Protein AF-A0A520Y4A3-F1 (afdb_monomer_lite)

Structure (mmCIF, N/CA/C/O backbone):
data_AF-A0A520Y4A3-F1
#
_entry.id   AF-A0A520Y4A3-F1
#
loop_
_atom_site.group_PDB
_atom_site.id
_atom_site.type_symbol
_atom_site.label_atom_id
_atom_site.label_alt_id
_atom_site.label_comp_id
_atom_site.label_asym_id
_atom_site.label_entity_id
_atom_site.label_seq_id
_atom_site.pdbx_PDB_ins_code
_atom_site.Cartn_x
_atom_site.Cartn_y
_atom_site.Cartn_z
_atom_site.occupancy
_atom_site.B_iso_or_equiv
_atom_site.auth_seq_id
_atom_site.auth_comp_id
_atom_site.auth_asym_id
_atom_site.auth_atom_id
_atom_site.pdbx_PDB_model_num
ATOM 1 N N . MET A 1 1 ? 16.392 20.529 -32.149 1.00 78.69 1 MET A N 1
ATOM 2 C CA . MET A 1 1 ? 16.171 19.110 -32.497 1.00 78.69 1 MET A CA 1
ATOM 3 C C . MET A 1 1 ? 15.763 18.402 -31.218 1.00 78.69 1 MET A C 1
ATOM 5 O O . MET A 1 1 ? 16.473 18.563 -30.234 1.00 78.69 1 MET A O 1
ATOM 9 N N . MET A 1 2 ? 14.601 17.746 -31.179 1.00 82.50 2 MET A N 1
ATOM 10 C CA . MET A 1 2 ? 14.206 16.958 -30.004 1.00 82.50 2 MET A CA 1
ATOM 11 C C . MET A 1 2 ? 14.990 15.637 -29.984 1.00 82.50 2 MET A C 1
ATOM 13 O O . MET A 1 2 ? 15.276 15.115 -31.062 1.00 82.50 2 MET A O 1
ATOM 17 N N . PRO A 1 3 ? 15.368 15.118 -28.803 1.00 89.62 3 PRO A N 1
ATOM 18 C CA . PRO A 1 3 ? 16.027 13.822 -28.705 1.00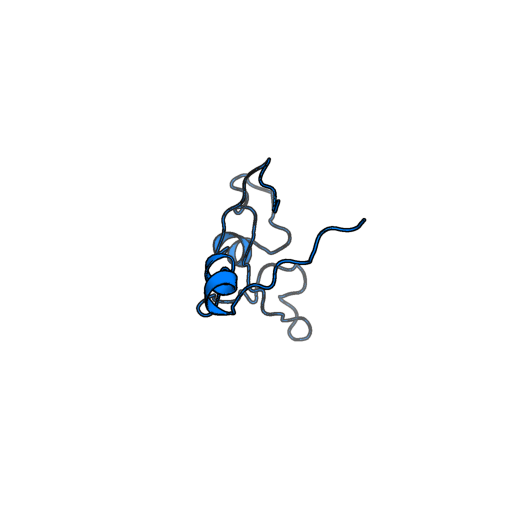 89.62 3 PRO A CA 1
ATOM 19 C C . PRO A 1 3 ? 15.087 12.692 -29.146 1.00 89.62 3 PRO A C 1
ATOM 21 O O . PRO A 1 3 ? 13.876 12.762 -28.930 1.00 89.62 3 PRO A O 1
ATOM 24 N N . GLU A 1 4 ? 15.663 11.651 -29.745 1.00 91.50 4 GLU A N 1
ATOM 25 C CA . GLU A 1 4 ? 14.957 10.409 -30.074 1.00 91.50 4 GLU A CA 1
ATOM 26 C C . GLU A 1 4 ? 14.416 9.759 -28.783 1.00 91.50 4 GLU A C 1
ATOM 28 O O . GLU A 1 4 ? 15.168 9.609 -27.810 1.00 91.50 4 GLU A O 1
ATOM 33 N N . PRO A 1 5 ? 13.128 9.373 -28.731 1.00 90.94 5 PRO A N 1
ATOM 34 C CA . PRO A 1 5 ? 12.560 8.729 -27.558 1.00 90.94 5 PRO A CA 1
ATOM 35 C C . PRO A 1 5 ? 13.151 7.327 -27.373 1.00 90.94 5 PRO A C 1
ATOM 37 O O . PRO A 1 5 ? 13.143 6.496 -28.281 1.00 90.94 5 PRO A O 1
ATOM 40 N N . ARG A 1 6 ? 13.631 7.034 -26.160 1.00 91.25 6 ARG A N 1
ATOM 41 C CA . ARG A 1 6 ? 14.061 5.680 -25.796 1.00 91.25 6 ARG A CA 1
ATOM 42 C C . ARG A 1 6 ? 12.838 4.781 -25.612 1.00 91.25 6 ARG A C 1
ATOM 44 O O . ARG A 1 6 ? 11.996 5.057 -24.760 1.00 91.25 6 ARG A O 1
ATOM 51 N N . VAL A 1 7 ? 12.789 3.678 -26.355 1.00 92.88 7 VAL A N 1
ATOM 52 C CA . VAL A 1 7 ? 11.788 2.617 -26.180 1.00 92.88 7 VAL A CA 1
ATOM 53 C C . VAL A 1 7 ? 12.357 1.546 -25.252 1.00 92.88 7 VAL A C 1
ATOM 55 O O . VAL A 1 7 ? 13.465 1.062 -25.469 1.00 92.88 7 VAL A O 1
ATOM 58 N N . TRP A 1 8 ? 11.603 1.196 -24.214 1.00 93.88 8 TRP A N 1
ATOM 59 C CA . TRP A 1 8 ? 11.962 0.159 -23.24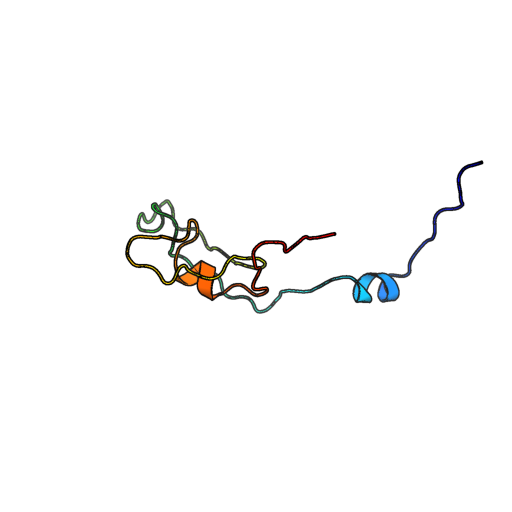7 1.00 93.88 8 TRP A CA 1
ATOM 60 C C . TRP A 1 8 ? 11.194 -1.125 -23.544 1.00 93.88 8 TRP A C 1
ATOM 62 O O . TRP A 1 8 ? 10.003 -1.080 -23.864 1.00 93.88 8 TRP A O 1
ATOM 72 N N . SER A 1 9 ? 11.851 -2.275 -23.410 1.00 96.56 9 SER A N 1
ATOM 73 C CA . SER A 1 9 ? 11.161 -3.564 -23.426 1.00 96.56 9 SER A CA 1
ATOM 74 C C . SER A 1 9 ? 10.289 -3.732 -22.176 1.00 96.56 9 SER A C 1
ATOM 76 O O . SER A 1 9 ? 10.504 -3.086 -21.146 1.00 96.56 9 SER A O 1
ATOM 78 N N . ARG A 1 10 ? 9.303 -4.639 -22.237 1.00 94.75 10 ARG A N 1
ATOM 79 C CA . ARG A 1 10 ? 8.463 -4.954 -21.071 1.00 94.75 10 ARG A CA 1
ATOM 80 C C . ARG A 1 10 ? 9.311 -5.406 -19.883 1.00 94.75 10 ARG A C 1
ATOM 82 O O . ARG A 1 10 ? 9.057 -4.967 -18.772 1.00 94.75 10 ARG A O 1
ATOM 89 N N . GLU A 1 11 ? 10.299 -6.264 -20.118 1.00 96.50 11 GLU A N 1
ATOM 90 C CA . GLU A 1 11 ? 11.180 -6.781 -19.068 1.00 96.50 11 GLU A CA 1
ATOM 91 C 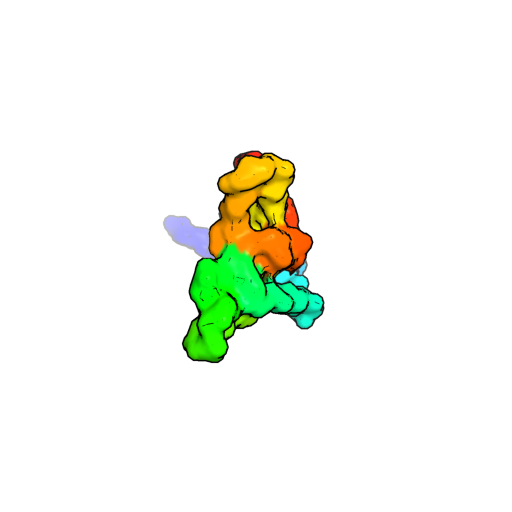C . GLU A 1 11 ? 11.945 -5.653 -18.370 1.00 96.50 11 GLU A C 1
ATOM 93 O O . GLU A 1 11 ? 11.908 -5.561 -17.146 1.00 96.50 11 GLU A O 1
ATOM 98 N N . GLU A 1 12 ? 12.534 -4.729 -19.136 1.00 95.56 12 GLU A N 1
ATOM 99 C CA . GLU A 1 12 ? 13.197 -3.556 -18.561 1.00 95.56 12 GLU A CA 1
ATOM 100 C C . GLU A 1 12 ? 12.214 -2.674 -17.782 1.00 95.56 12 GLU A C 1
ATOM 102 O O . GLU A 1 12 ? 12.549 -2.173 -16.712 1.00 95.56 12 GLU A O 1
ATOM 107 N N . MET A 1 13 ? 10.988 -2.483 -18.270 1.00 94.38 13 MET A N 1
ATOM 108 C CA . MET A 1 13 ? 9.984 -1.716 -17.528 1.00 94.38 13 MET A CA 1
ATOM 109 C C . MET A 1 13 ? 9.610 -2.377 -16.203 1.00 94.38 13 MET A C 1
ATOM 111 O O . MET A 1 13 ? 9.484 -1.685 -15.195 1.00 94.38 13 MET A O 1
ATOM 115 N N . MET A 1 14 ? 9.485 -3.705 -16.173 1.00 95.25 14 MET A N 1
ATOM 116 C CA . MET A 1 14 ? 9.080 -4.423 -14.965 1.00 95.25 14 MET A CA 1
ATOM 117 C C . MET A 1 14 ? 10.099 -4.315 -13.826 1.00 95.25 14 MET A C 1
ATOM 119 O O . MET A 1 14 ? 9.698 -4.399 -12.672 1.00 95.25 14 MET A O 1
ATOM 123 N N . THR A 1 15 ? 11.379 -4.025 -14.093 1.00 93.38 15 THR A N 1
ATOM 124 C CA . THR A 1 15 ? 12.363 -3.764 -13.019 1.00 93.38 15 THR A CA 1
ATOM 125 C C . THR A 1 15 ? 12.117 -2.447 -12.271 1.00 93.38 15 THR A C 1
ATOM 127 O O . THR A 1 15 ? 12.865 -2.113 -11.355 1.00 93.38 15 THR A O 1
ATOM 130 N N . ARG A 1 16 ? 11.141 -1.645 -12.710 1.00 90.06 16 ARG A N 1
ATOM 131 C CA . ARG A 1 16 ? 10.796 -0.322 -12.165 1.00 90.06 16 ARG A CA 1
ATOM 132 C C . ARG A 1 16 ? 9.384 -0.290 -11.581 1.00 90.06 16 ARG A C 1
ATOM 134 O O . ARG A 1 16 ? 8.927 0.767 -11.163 1.00 90.06 16 ARG A O 1
ATOM 141 N N . VAL A 1 17 ? 8.687 -1.424 -11.589 1.00 90.44 17 VAL A N 1
ATOM 142 C CA . VAL A 1 17 ? 7.308 -1.555 -11.119 1.00 90.44 17 VAL A CA 1
ATOM 143 C C . VAL A 1 17 ? 7.306 -2.391 -9.846 1.00 90.44 17 VAL A C 1
ATOM 145 O O . VAL A 1 17 ? 7.851 -3.492 -9.829 1.00 90.44 17 VAL A O 1
ATOM 148 N N . ALA A 1 18 ? 6.666 -1.883 -8.796 1.00 90.12 18 ALA A N 1
ATOM 149 C CA . ALA A 1 18 ? 6.297 -2.684 -7.635 1.00 90.12 18 ALA A CA 1
ATOM 150 C C . ALA A 1 18 ? 4.918 -3.319 -7.878 1.00 90.12 18 ALA A C 1
ATOM 152 O O . ALA A 1 18 ? 4.005 -2.643 -8.355 1.00 90.12 18 ALA A O 1
ATOM 153 N N . ILE A 1 19 ? 4.779 -4.613 -7.579 1.00 91.31 19 ILE A N 1
ATOM 154 C CA . ILE A 1 19 ? 3.523 -5.363 -7.704 1.00 91.31 19 ILE A CA 1
ATOM 155 C C . ILE A 1 19 ? 3.023 -5.702 -6.302 1.00 91.31 19 ILE A C 1
ATOM 157 O O . ILE A 1 19 ? 3.803 -6.117 -5.448 1.00 91.31 19 ILE A O 1
ATOM 161 N N . PHE A 1 20 ? 1.722 -5.522 -6.103 1.00 92.19 20 PHE A N 1
ATOM 162 C CA . PHE A 1 20 ? 1.010 -5.761 -4.858 1.00 92.19 20 PHE A CA 1
ATOM 163 C C . PHE A 1 20 ? -0.208 -6.637 -5.186 1.00 92.19 20 PHE A C 1
ATOM 165 O O . PHE A 1 20 ? -1.192 -6.133 -5.727 1.00 92.19 20 PHE A O 1
ATOM 172 N N . ASP A 1 21 ? -0.107 -7.948 -4.957 1.00 91.56 21 ASP A N 1
ATOM 173 C CA . ASP A 1 21 ? -1.146 -8.944 -5.257 1.00 91.56 21 ASP A CA 1
ATOM 174 C C . ASP A 1 21 ? -1.636 -9.750 -4.038 1.00 91.56 21 ASP A C 1
ATOM 176 O O . ASP A 1 21 ? -2.661 -10.424 -4.128 1.00 91.56 21 ASP A O 1
ATOM 180 N N . GLU A 1 22 ? -0.960 -9.649 -2.892 1.00 89.81 22 GLU A N 1
ATOM 181 C CA . GLU A 1 22 ? -1.273 -10.398 -1.662 1.00 89.81 22 GLU A CA 1
ATOM 182 C C . GLU A 1 22 ? -1.803 -9.514 -0.512 1.00 89.81 22 GLU A C 1
ATOM 184 O O . GLU A 1 22 ? -1.955 -9.969 0.624 1.00 89.81 22 GLU A O 1
ATOM 189 N N . GLN A 1 23 ? -2.070 -8.232 -0.766 1.00 89.06 23 GLN A N 1
ATOM 190 C CA . GLN A 1 23 ? -2.464 -7.270 0.265 1.00 89.06 23 GLN A CA 1
ATOM 191 C C . GLN A 1 23 ? -3.902 -7.513 0.716 1.00 89.06 23 GLN A C 1
ATOM 193 O O . GLN A 1 23 ? -4.818 -7.637 -0.094 1.00 89.06 23 GLN A O 1
ATOM 198 N N . GLN A 1 24 ? -4.093 -7.534 2.033 1.00 86.00 24 GLN A N 1
ATOM 199 C CA . GLN A 1 24 ? -5.405 -7.688 2.649 1.00 86.00 24 GLN A CA 1
ATOM 200 C C . GLN A 1 24 ? -6.040 -6.319 2.879 1.00 86.00 24 GLN A C 1
ATOM 202 O O . GLN A 1 24 ? -5.386 -5.392 3.364 1.00 86.00 24 GLN A O 1
ATOM 207 N N . GLY A 1 25 ? -7.318 -6.197 2.532 1.00 86.12 25 GLY A N 1
ATOM 208 C CA . GLY A 1 25 ? -8.098 -5.005 2.810 1.00 86.12 25 GLY A CA 1
ATOM 209 C C . GLY A 1 25 ? -8.609 -4.948 4.249 1.00 86.12 25 GLY A C 1
ATOM 210 O O . GLY A 1 25 ? -8.825 -5.965 4.908 1.00 86.12 25 GLY A O 1
ATOM 211 N N . SER A 1 26 ? -8.834 -3.730 4.730 1.00 86.12 26 SER A N 1
ATOM 212 C CA . SER A 1 26 ? -9.561 -3.449 5.967 1.00 86.12 26 SER A CA 1
ATOM 213 C C . SER A 1 26 ? -10.976 -2.986 5.641 1.00 86.12 26 SER A C 1
ATOM 215 O O . SER A 1 26 ? -11.152 -2.099 4.811 1.00 86.12 26 SER A O 1
ATOM 217 N N . PHE A 1 27 ? -11.980 -3.528 6.327 1.00 85.56 27 PHE A N 1
ATOM 218 C CA . PHE A 1 27 ? -13.367 -3.041 6.250 1.00 85.56 27 PHE A CA 1
ATOM 219 C C . PHE A 1 27 ? -13.683 -1.993 7.320 1.00 85.56 27 PHE A C 1
ATOM 221 O O . PHE A 1 27 ? -14.782 -1.451 7.362 1.00 85.56 27 PHE A O 1
ATOM 228 N N . THR A 1 28 ? -12.733 -1.730 8.214 1.00 76.62 28 THR A N 1
ATOM 229 C CA . THR A 1 28 ? -12.846 -0.766 9.305 1.00 76.62 28 THR A CA 1
ATOM 230 C C . THR A 1 28 ? -11.967 0.447 9.012 1.00 76.62 28 THR A C 1
ATOM 232 O O . THR A 1 28 ? -11.065 0.403 8.169 1.00 76.62 28 THR A O 1
ATOM 235 N N . GLY A 1 29 ? -12.208 1.536 9.743 1.00 72.12 29 GLY A N 1
ATOM 236 C CA . GLY A 1 29 ? -11.277 2.657 9.809 1.00 72.12 29 GLY A CA 1
ATOM 237 C C . GLY A 1 29 ? -11.772 3.979 9.243 1.00 72.12 29 GLY A C 1
ATOM 238 O O . GLY A 1 29 ? -11.342 5.026 9.720 1.00 72.12 29 GLY A O 1
ATOM 239 N N . LEU A 1 30 ? -12.736 3.960 8.321 1.00 77.50 30 LEU A N 1
ATOM 240 C CA . LEU A 1 30 ? -13.510 5.161 7.999 1.00 77.50 30 LEU A CA 1
ATOM 241 C C . LEU A 1 30 ? -14.630 5.336 9.020 1.00 77.50 30 LEU A C 1
ATOM 243 O O . LEU A 1 30 ? -15.180 4.349 9.521 1.00 77.50 30 LEU A O 1
ATOM 247 N N . GLN A 1 31 ? -14.993 6.584 9.303 1.00 76.75 31 GLN A N 1
ATOM 248 C CA . GLN A 1 31 ? -16.014 6.907 10.300 1.00 76.75 31 GLN A CA 1
ATOM 249 C C . GLN A 1 31 ? -17.350 6.228 9.990 1.00 76.75 31 GLN A C 1
ATOM 251 O O . GLN A 1 31 ? -18.032 5.784 10.905 1.00 76.75 31 GLN A O 1
ATOM 256 N N . GLU A 1 32 ? -17.701 6.094 8.713 1.00 83.19 32 GLU A N 1
ATOM 257 C CA . GLU A 1 32 ? -18.948 5.504 8.234 1.00 83.19 32 GLU A CA 1
ATOM 258 C C . GLU A 1 32 ? -18.931 3.974 8.108 1.00 83.19 32 GLU A C 1
ATOM 260 O O . GLU A 1 32 ? -19.979 3.386 7.850 1.00 83.19 32 GLU A O 1
ATOM 265 N N . SER A 1 33 ? -17.783 3.315 8.308 1.00 80.88 33 SER A N 1
ATOM 266 C CA . SER A 1 33 ? -17.624 1.877 8.006 1.00 80.88 33 SER A CA 1
ATOM 267 C C . SER A 1 33 ? -18.524 0.958 8.841 1.00 80.88 33 SER A C 1
ATOM 269 O O . SER A 1 33 ? -18.706 -0.203 8.505 1.00 80.88 33 SER A O 1
ATOM 271 N N . HIS A 1 34 ? -19.086 1.462 9.942 1.00 81.62 34 HIS A N 1
ATOM 272 C CA . HIS A 1 34 ? -20.012 0.727 10.805 1.00 81.62 34 HIS A CA 1
ATOM 273 C C . HIS A 1 34 ? -21.446 0.662 10.250 1.00 81.62 34 HIS A C 1
ATOM 275 O O . HIS A 1 34 ? -22.285 -0.051 10.800 1.00 81.62 34 HIS A O 1
ATOM 281 N N . LEU A 1 35 ? -21.758 1.434 9.204 1.00 87.75 35 LEU A N 1
ATOM 282 C CA . LEU A 1 35 ? -23.062 1.414 8.554 1.00 87.75 35 LEU A CA 1
ATOM 283 C C . LEU A 1 35 ? -23.052 0.346 7.449 1.00 87.75 35 LEU A C 1
ATOM 285 O O . LEU A 1 35 ? -22.238 0.457 6.533 1.00 87.75 35 LEU A O 1
ATOM 289 N N . PRO A 1 36 ? -23.981 -0.632 7.453 1.00 84.56 36 PRO A N 1
ATOM 290 C CA . PRO A 1 36 ? -23.988 -1.726 6.475 1.00 84.56 36 PRO A CA 1
ATOM 291 C C . PRO A 1 36 ? -24.041 -1.269 5.010 1.00 84.56 36 PRO A C 1
ATOM 293 O O . PRO A 1 36 ? -23.614 -1.979 4.109 1.00 84.56 36 PRO A O 1
ATOM 296 N N . GLN A 1 37 ? -24.591 -0.081 4.743 1.00 88.00 37 GLN A N 1
ATOM 297 C CA . GLN A 1 37 ? -24.683 0.487 3.393 1.00 88.00 37 GLN A CA 1
ATOM 298 C C . GLN A 1 37 ? -23.420 1.253 2.967 1.00 88.00 37 GLN A C 1
ATOM 300 O O . GLN A 1 37 ? -23.363 1.759 1.846 1.00 88.00 37 GLN A O 1
ATOM 305 N N . CYS A 1 38 ? -22.437 1.391 3.857 1.00 85.31 38 CYS A N 1
ATOM 306 C CA . CYS A 1 38 ? -21.230 2.189 3.658 1.00 85.31 38 CYS A CA 1
ATOM 307 C C . CYS A 1 38 ? -19.939 1.386 3.867 1.00 85.31 38 CYS A C 1
ATOM 309 O O . CYS A 1 38 ? -18.866 1.987 3.922 1.00 85.31 38 CYS A O 1
ATOM 311 N N . GLU A 1 39 ? -20.030 0.057 3.952 1.00 83.00 39 GLU A N 1
ATOM 312 C CA . GLU A 1 39 ? -18.864 -0.822 3.993 1.00 83.00 39 GLU A CA 1
ATOM 313 C C . GLU A 1 39 ? -18.015 -0.639 2.728 1.00 83.00 39 GLU A C 1
ATOM 315 O O . GLU A 1 39 ? -18.509 -0.677 1.597 1.00 83.00 39 GLU A O 1
ATOM 320 N N . LYS A 1 40 ? -16.718 -0.413 2.931 1.00 86.19 40 LYS A N 1
ATOM 321 C CA . LYS A 1 40 ? -15.714 -0.293 1.874 1.00 86.19 40 LYS A CA 1
ATOM 322 C C . LYS A 1 40 ? -14.501 -1.102 2.293 1.00 86.19 40 LYS A C 1
ATOM 324 O O . LYS A 1 40 ? -14.087 -1.024 3.445 1.00 86.19 40 LYS A O 1
ATOM 329 N N . GLU A 1 41 ? -13.921 -1.831 1.353 1.00 88.88 41 GLU A N 1
ATOM 330 C CA . GLU A 1 41 ? -12.627 -2.471 1.557 1.00 88.88 41 GLU A CA 1
ATOM 331 C C . GLU A 1 41 ? -11.508 -1.472 1.235 1.00 88.88 41 GLU A C 1
ATOM 333 O O . GLU A 1 41 ? -11.422 -0.944 0.124 1.00 88.88 41 GLU A O 1
ATOM 338 N N . LEU A 1 42 ? -10.658 -1.194 2.221 1.00 87.69 42 LEU A N 1
ATOM 339 C CA . LEU A 1 42 ? -9.491 -0.331 2.097 1.00 87.69 42 LEU A CA 1
ATOM 340 C C . LEU A 1 42 ? -8.212 -1.160 2.021 1.00 87.69 42 LEU A C 1
ATOM 342 O O . LEU A 1 42 ? -7.764 -1.705 3.030 1.00 87.69 42 LEU A O 1
ATOM 346 N N . ILE A 1 43 ? -7.589 -1.186 0.844 1.00 89.25 43 ILE A N 1
ATOM 347 C CA . ILE A 1 43 ? -6.269 -1.788 0.631 1.00 89.25 43 ILE A CA 1
ATOM 348 C C . ILE A 1 43 ? -5.220 -0.679 0.692 1.00 89.25 43 ILE A C 1
ATOM 350 O O . ILE A 1 43 ? -5.166 0.193 -0.178 1.00 89.25 43 ILE A O 1
ATOM 354 N N . ASN A 1 44 ? -4.390 -0.706 1.731 1.00 87.69 44 ASN A N 1
ATOM 355 C CA . ASN A 1 44 ? -3.374 0.311 1.951 1.00 87.69 44 ASN A CA 1
ATOM 356 C C . ASN A 1 44 ? -2.022 -0.131 1.373 1.00 87.69 44 ASN A C 1
ATOM 358 O O . ASN A 1 44 ? -1.386 -1.050 1.879 1.00 87.69 44 ASN A O 1
ATOM 362 N N . ILE A 1 45 ? -1.579 0.521 0.296 1.00 89.81 45 ILE A N 1
ATOM 363 C CA . ILE A 1 45 ? -0.284 0.224 -0.341 1.00 89.81 45 ILE A CA 1
ATOM 364 C C . ILE A 1 45 ? 0.811 1.162 0.162 1.00 89.81 45 ILE A C 1
ATOM 366 O O . ILE A 1 45 ? 1.920 0.722 0.452 1.00 89.81 45 ILE A O 1
ATOM 370 N N . ILE A 1 46 ? 0.502 2.455 0.249 1.00 88.06 46 ILE A N 1
ATOM 371 C CA . ILE A 1 46 ? 1.424 3.495 0.700 1.00 88.06 46 ILE A CA 1
ATOM 372 C C . ILE A 1 46 ? 0.696 4.299 1.763 1.00 88.06 46 ILE A C 1
ATOM 374 O O . ILE A 1 46 ? -0.266 5.008 1.463 1.00 88.06 46 ILE A O 1
ATOM 378 N N . GLY A 1 47 ? 1.177 4.205 2.992 1.00 83.69 47 GLY A N 1
ATOM 379 C CA . GLY A 1 47 ? 0.482 4.732 4.149 1.00 83.69 47 GLY A CA 1
ATOM 380 C C . GLY A 1 47 ? 1.443 5.194 5.227 1.00 83.69 47 GLY A C 1
ATOM 381 O O . GLY A 1 47 ? 2.555 4.686 5.379 1.00 83.69 47 GLY A O 1
ATOM 382 N N . PHE A 1 48 ? 0.996 6.189 5.984 1.00 75.88 48 PHE A N 1
ATOM 383 C CA . PHE A 1 48 ? 1.667 6.576 7.213 1.00 75.88 48 PHE A CA 1
ATOM 384 C C . PHE A 1 48 ? 1.402 5.528 8.282 1.00 75.88 48 PHE A C 1
ATOM 386 O O . PHE A 1 48 ? 0.308 4.959 8.354 1.00 75.88 48 PHE A O 1
ATOM 393 N N . ARG A 1 49 ? 2.395 5.322 9.147 1.00 74.31 49 ARG A N 1
ATOM 394 C CA . ARG A 1 49 ? 2.211 4.477 10.320 1.00 74.31 49 ARG A CA 1
ATOM 395 C C . ARG A 1 49 ? 1.041 4.980 11.165 1.00 74.31 49 ARG A C 1
ATOM 397 O O . ARG A 1 49 ? 0.838 6.195 11.263 1.00 74.31 49 ARG A O 1
ATOM 404 N N . PRO A 1 50 ? 0.295 4.064 11.802 1.00 78.00 50 PRO A N 1
ATOM 405 C CA . PRO A 1 50 ? -0.725 4.457 12.757 1.00 78.00 50 PRO A CA 1
ATOM 406 C C . PRO A 1 50 ? -0.094 5.342 13.849 1.00 78.00 50 PRO A C 1
ATOM 408 O O . PRO A 1 50 ? 1.017 5.052 14.309 1.00 78.00 50 PRO A O 1
ATOM 411 N N . PRO A 1 51 ? -0.770 6.428 14.260 1.00 76.06 51 PRO A N 1
ATOM 412 C CA . PRO A 1 51 ? -0.291 7.270 15.346 1.00 76.06 51 PRO A CA 1
ATOM 413 C C . PRO A 1 51 ? -0.222 6.465 16.649 1.00 76.06 51 PRO A C 1
ATOM 415 O O . PRO A 1 51 ? -1.088 5.638 16.930 1.00 76.06 51 PRO A O 1
ATOM 418 N N . THR A 1 52 ? 0.813 6.713 17.451 1.00 80.25 52 THR A N 1
ATOM 419 C CA . THR A 1 52 ? 1.007 6.061 18.7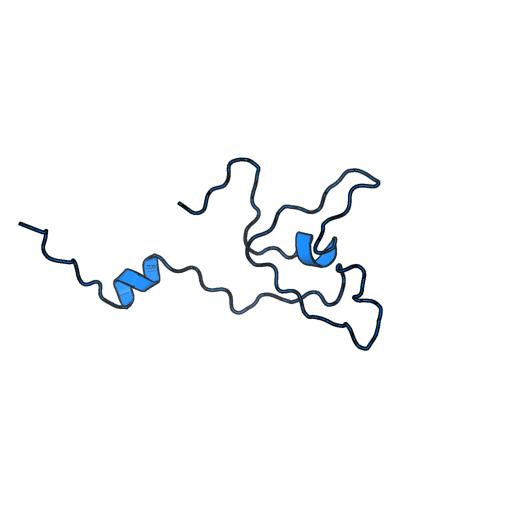59 1.00 80.25 52 THR A CA 1
ATOM 420 C C . THR A 1 52 ? 0.466 6.885 19.927 1.00 80.25 52 THR A C 1
ATOM 422 O O . THR A 1 52 ? 0.400 6.385 21.045 1.00 80.25 52 THR A O 1
ATOM 425 N N . GLU A 1 53 ? 0.129 8.155 19.693 1.00 83.44 53 GLU A N 1
ATOM 426 C CA . GLU A 1 53 ? -0.385 9.071 20.713 1.00 83.44 53 GLU A CA 1
ATOM 427 C C . GLU A 1 53 ? -1.892 8.882 20.923 1.00 83.44 53 GLU A C 1
ATOM 429 O O . GLU A 1 53 ? -2.664 8.784 19.966 1.00 83.44 53 GLU A O 1
ATOM 434 N N . GLU A 1 54 ? -2.325 8.861 22.186 1.00 79.38 54 GLU A N 1
ATOM 435 C CA . GLU A 1 54 ? -3.745 8.772 22.523 1.00 79.38 54 GLU A CA 1
ATOM 436 C C . GLU A 1 54 ? -4.521 9.990 22.000 1.00 79.38 54 GLU A C 1
ATOM 438 O O . GLU A 1 54 ? -4.100 11.137 22.141 1.00 79.38 54 GLU A O 1
ATOM 443 N N . GLY A 1 55 ? -5.691 9.739 21.408 1.00 78.25 55 GLY A N 1
ATOM 444 C CA . GLY A 1 55 ? -6.564 10.784 20.866 1.00 78.25 55 GLY A CA 1
ATOM 445 C C . GLY A 1 55 ? -6.212 11.251 19.450 1.00 78.25 55 GLY A C 1
ATOM 446 O O . GLY A 1 55 ? -6.966 12.042 18.881 1.00 78.25 55 GLY A O 1
ATOM 447 N N . VAL A 1 56 ? -5.128 10.744 18.852 1.00 79.69 56 VAL A N 1
ATOM 448 C CA . VAL A 1 56 ? -4.804 10.954 17.435 1.00 79.69 56 VAL A CA 1
ATOM 449 C C . VAL A 1 56 ? -5.286 9.747 16.633 1.00 79.69 56 VAL A C 1
ATOM 451 O O . VAL A 1 56 ? -4.967 8.605 16.953 1.00 79.69 56 VAL A O 1
ATOM 454 N N . PHE A 1 57 ? -6.057 9.990 15.573 1.00 75.38 57 PHE A N 1
ATOM 455 C CA . PHE A 1 57 ? -6.646 8.929 14.755 1.00 75.38 57 PHE A CA 1
ATOM 456 C C . PHE A 1 57 ? -6.139 8.995 13.318 1.00 75.38 57 PHE A C 1
ATOM 458 O O . PHE A 1 57 ? -6.031 10.069 12.728 1.00 75.38 57 PHE A O 1
ATOM 465 N N . SER A 1 58 ? -5.862 7.825 12.744 1.00 77.50 58 SER A N 1
ATOM 466 C CA . SER A 1 58 ? -5.591 7.698 11.313 1.00 77.50 58 SER A CA 1
ATOM 467 C C . SER A 1 58 ? -6.872 7.979 10.510 1.00 77.50 58 SER A C 1
ATOM 469 O O . SER A 1 58 ? -7.926 7.445 10.865 1.00 77.50 58 SER A O 1
ATOM 471 N N . PRO A 1 59 ? -6.805 8.741 9.401 1.00 75.06 59 PRO A N 1
ATOM 472 C CA . PRO A 1 59 ? -7.961 9.000 8.538 1.00 75.06 59 PRO A CA 1
ATOM 473 C C . PRO A 1 59 ? -8.470 7.744 7.815 1.00 75.06 59 PRO A C 1
ATOM 475 O O . PRO A 1 59 ? -9.595 7.739 7.326 1.00 75.06 59 PRO A O 1
ATOM 478 N N . VAL A 1 60 ? -7.651 6.691 7.750 1.00 77.75 60 VAL A N 1
ATOM 479 C CA . VAL A 1 60 ? -8.008 5.378 7.189 1.00 77.75 60 VAL A CA 1
ATOM 480 C C . VAL A 1 60 ? -8.220 4.320 8.277 1.00 77.75 60 VAL A C 1
ATOM 482 O O . VAL A 1 60 ? -8.394 3.145 7.979 1.00 77.75 60 VAL A O 1
ATOM 485 N N . GLY A 1 61 ? -8.193 4.722 9.551 1.00 80.75 61 GLY A N 1
ATOM 486 C CA . GLY A 1 61 ? -8.244 3.826 10.702 1.00 80.75 61 GLY A CA 1
ATOM 487 C C . GLY A 1 61 ? -6.924 3.146 11.032 1.00 80.75 61 GLY A C 1
ATOM 488 O O . GLY A 1 61 ? -5.980 3.138 10.239 1.00 80.75 61 GLY A O 1
ATOM 489 N N . SER A 1 62 ? -6.864 2.590 12.242 1.00 79.94 62 SER A N 1
ATOM 490 C CA . SER A 1 62 ? -5.691 1.892 12.776 1.00 79.94 62 SER A CA 1
ATOM 491 C C . SER A 1 62 ? -5.362 0.629 11.991 1.00 79.94 62 SER A C 1
ATOM 493 O O . SER A 1 62 ? -4.192 0.381 11.708 1.00 79.94 62 SER A O 1
ATOM 495 N N . ASP A 1 63 ? -6.383 -0.139 11.616 1.00 81.56 63 ASP A N 1
ATOM 496 C CA . ASP A 1 63 ? -6.215 -1.459 11.005 1.00 81.56 63 ASP A CA 1
ATOM 497 C C . ASP A 1 63 ? -5.659 -1.311 9.585 1.00 81.56 63 ASP A C 1
ATOM 499 O O . ASP A 1 63 ? -4.614 -1.873 9.263 1.00 81.56 63 ASP A O 1
ATOM 503 N N . SER A 1 64 ? -6.278 -0.443 8.774 1.00 82.69 64 SER A N 1
ATOM 504 C CA . SER A 1 64 ? -5.785 -0.120 7.431 1.00 82.69 64 SER A CA 1
ATOM 505 C C . SER A 1 64 ? -4.409 0.556 7.467 1.00 82.69 64 SER A C 1
ATOM 507 O O . SER A 1 64 ? -3.538 0.218 6.669 1.00 82.69 64 SER A O 1
ATOM 50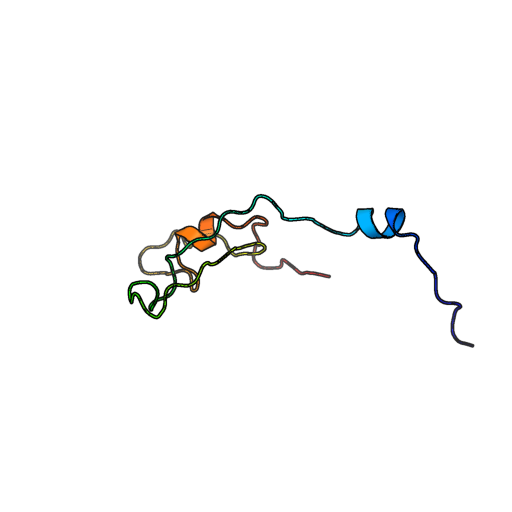9 N N . ALA A 1 65 ? -4.162 1.478 8.409 1.00 83.50 65 ALA A N 1
ATOM 510 C CA . ALA A 1 65 ? -2.855 2.132 8.538 1.00 83.50 65 ALA A CA 1
ATOM 511 C C . ALA A 1 65 ? -1.732 1.144 8.884 1.00 83.50 65 ALA A C 1
ATOM 513 O O . ALA A 1 65 ? -0.641 1.243 8.332 1.00 83.50 65 ALA A O 1
ATOM 514 N N . SER A 1 66 ? -2.006 0.172 9.759 1.00 82.69 66 SER A N 1
ATOM 515 C CA . SER A 1 66 ? -1.033 -0.856 10.155 1.00 82.69 66 SER A CA 1
ATOM 516 C C . SER A 1 66 ? -0.748 -1.870 9.044 1.00 82.69 66 SER A C 1
ATOM 518 O O . SER A 1 66 ? 0.294 -2.516 9.065 1.00 82.69 66 SER A O 1
ATOM 520 N N . ALA A 1 67 ? -1.667 -2.018 8.087 1.00 84.69 67 ALA A N 1
ATOM 521 C CA . ALA A 1 67 ? -1.570 -2.961 6.976 1.00 84.69 67 ALA A CA 1
ATOM 522 C C . ALA A 1 67 ? -0.864 -2.387 5.729 1.00 84.69 67 ALA A C 1
ATOM 524 O O . ALA A 1 67 ? -0.899 -3.017 4.672 1.00 84.69 67 ALA A O 1
ATOM 525 N N . SER A 1 68 ? -0.244 -1.203 5.824 1.00 87.38 68 SER A N 1
ATOM 526 C CA . SER A 1 68 ? 0.455 -0.579 4.695 1.00 87.38 68 SER A CA 1
ATOM 527 C C . SER A 1 68 ? 1.596 -1.455 4.169 1.00 87.38 68 SER A C 1
ATOM 529 O O . SER A 1 68 ? 2.445 -1.907 4.936 1.00 87.38 68 SER A O 1
ATOM 531 N N . ALA A 1 69 ? 1.666 -1.651 2.849 1.00 88.81 69 ALA A N 1
ATOM 532 C CA . ALA A 1 69 ? 2.772 -2.384 2.227 1.00 88.81 69 ALA A CA 1
ATOM 533 C C . ALA A 1 69 ? 4.094 -1.590 2.234 1.00 88.81 69 ALA A C 1
ATOM 535 O O . ALA A 1 69 ? 5.176 -2.173 2.317 1.00 88.81 69 ALA A O 1
ATOM 536 N N . ILE A 1 70 ? 4.013 -0.260 2.144 1.00 87.44 70 ILE A N 1
ATOM 537 C CA . ILE A 1 70 ? 5.149 0.659 2.240 1.00 87.44 70 ILE A CA 1
ATOM 538 C C . ILE A 1 70 ? 4.882 1.647 3.375 1.00 87.44 70 ILE A C 1
ATOM 540 O O . ILE A 1 70 ? 3.963 2.466 3.303 1.00 87.44 70 ILE A O 1
ATOM 544 N N . ASP A 1 71 ? 5.725 1.595 4.402 1.00 84.94 71 ASP A N 1
ATOM 545 C CA . ASP A 1 71 ? 5.750 2.572 5.489 1.00 84.94 71 ASP A CA 1
ATOM 546 C C . ASP A 1 71 ? 6.448 3.854 5.032 1.00 84.94 71 ASP A C 1
ATOM 548 O O . ASP A 1 71 ? 7.651 3.844 4.745 1.00 84.94 71 ASP A O 1
ATOM 552 N N . ILE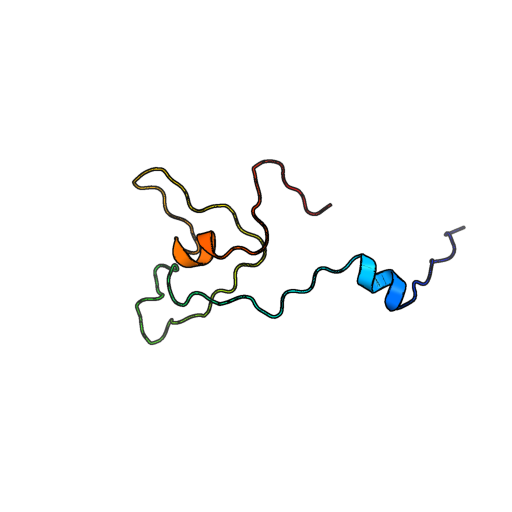 A 1 72 ? 5.719 4.970 5.011 1.00 83.44 72 ILE A N 1
ATOM 553 C CA . ILE A 1 72 ? 6.297 6.273 4.662 1.00 83.44 72 ILE A CA 1
ATOM 554 C C . ILE A 1 72 ? 6.495 7.166 5.889 1.00 83.44 72 ILE A C 1
ATOM 556 O O . ILE A 1 72 ? 5.692 7.180 6.824 1.00 83.44 72 ILE A O 1
ATOM 560 N N . PHE A 1 73 ? 7.589 7.928 5.865 1.00 79.81 73 PHE A N 1
ATOM 561 C CA . PHE A 1 73 ? 7.965 8.900 6.892 1.00 79.81 73 PHE A CA 1
ATOM 562 C C . PHE A 1 73 ? 7.868 10.320 6.338 1.00 79.81 73 PHE A C 1
ATOM 564 O O . PHE A 1 73 ? 7.820 10.531 5.124 1.00 79.81 73 PHE A O 1
ATOM 571 N N . GLU A 1 74 ? 7.878 11.306 7.231 1.00 77.31 74 GLU A N 1
ATOM 572 C CA . GLU A 1 74 ? 8.012 12.703 6.830 1.00 77.31 74 GLU A CA 1
ATOM 573 C C . GLU A 1 74 ? 9.260 12.889 5.948 1.00 77.31 74 GLU A C 1
ATOM 575 O O . GLU A 1 74 ? 10.344 12.395 6.260 1.00 77.31 74 GLU A O 1
ATOM 580 N N . GLY A 1 75 ? 9.087 13.557 4.804 1.00 75.88 75 GLY A N 1
ATOM 581 C CA . GLY A 1 75 ? 10.136 13.721 3.794 1.00 75.88 75 GLY A CA 1
ATOM 582 C C . GLY A 1 75 ? 10.222 12.603 2.745 1.00 75.88 75 GLY A C 1
ATOM 583 O O . GLY A 1 75 ? 11.026 12.720 1.821 1.00 75.88 75 GLY A O 1
ATOM 584 N N . PHE A 1 76 ? 9.396 11.553 2.825 1.00 81.81 76 PHE A N 1
ATOM 585 C CA . PHE A 1 76 ? 9.255 10.584 1.735 1.00 81.81 76 PHE A CA 1
ATOM 586 C C . PHE A 1 76 ? 8.637 11.240 0.489 1.00 81.81 76 PHE A C 1
ATOM 588 O O . PHE A 1 76 ? 7.667 11.994 0.585 1.00 81.81 76 PHE A O 1
ATOM 595 N N . ASN A 1 77 ? 9.178 10.934 -0.693 1.00 77.00 77 ASN A N 1
ATOM 596 C CA . ASN A 1 77 ? 8.675 11.436 -1.967 1.00 77.00 77 ASN A CA 1
ATOM 597 C C . ASN A 1 77 ? 8.649 10.314 -3.012 1.00 77.00 77 ASN A C 1
ATOM 599 O O . ASN A 1 77 ? 9.592 9.529 -3.120 1.00 77.00 77 ASN A O 1
ATOM 603 N N . LEU A 1 78 ? 7.565 10.261 -3.782 1.00 75.44 78 LEU A N 1
ATOM 604 C CA . LEU A 1 78 ? 7.485 9.467 -5.002 1.00 75.44 78 LEU A CA 1
ATOM 605 C C . LEU A 1 78 ? 8.074 10.342 -6.108 1.00 75.44 78 LEU A C 1
ATOM 607 O O . LEU A 1 78 ? 7.368 11.194 -6.644 1.00 75.44 78 LEU A O 1
ATOM 611 N N . GLY A 1 79 ? 9.389 10.204 -6.303 1.00 61.59 79 GLY A N 1
ATOM 612 C CA . GLY A 1 79 ? 10.176 11.030 -7.223 1.00 61.59 79 GLY A CA 1
ATOM 613 C C . GLY A 1 79 ? 9.653 11.066 -8.652 1.00 61.59 79 GLY A C 1
ATOM 614 O O . GLY A 1 79 ? 8.971 10.102 -9.072 1.00 61.59 79 GLY A O 1
#

Sequence (79 aa):
MMPEPRVWSREEMMTRVAIFDEQQGSFTGLQESHLPQCEKELINIIGFRPPTEEGVFSPVGSDSASASAIDIFEGFNLG

Radius of gyration: 18.16 Å; chains: 1; bounding box: 41×30×55 Å

pLDDT: mean 84.46, std 6.68, range [61.59, 96.56]

Secondary structure (DSSP, 8-state):
-PPPPPPPPHHHHHTT-----SPPPBS--STTTTSTTS---B--SEEEPPP-STT---TTHHHHHHT-SEEE-TT----

Foldseek 3Di:
DDDDDDDDDPVRVVVVDDDDDPQFWDQDAAPCSPPPVPGDTHGAAEAEQADPDPPDADNRGNVNRPRYVDHDDPPDDPD